Protein AF-A0A2N4U372-F1 (afdb_monomer_lite)

pLDDT: mean 72.46, std 17.55, range [38.28, 91.06]

Foldseek 3Di:
DFDKWKKFWFQVPDVVTHTDDIDIDGDCVVVVCLVDQDPDPVSVSSVVSVVVVHSDTDMDTDGVVVVVVVVVVVPPDD

Structure (mmCIF, N/CA/C/O backbone):
data_AF-A0A2N4U372-F1
#
_entry.id   AF-A0A2N4U372-F1
#
loop_
_atom_site.group_PDB
_atom_site.id
_atom_site.type_symbol
_atom_site.label_atom_id
_atom_site.label_alt_id
_atom_site.label_comp_id
_atom_site.label_asym_id
_atom_site.label_entity_id
_atom_site.label_seq_id
_atom_site.pdbx_PDB_ins_code
_atom_site.Cartn_x
_atom_site.Cartn_y
_atom_site.Cartn_z
_atom_site.occupancy
_atom_site.B_iso_or_equiv
_atom_site.auth_seq_id
_atom_site.auth_comp_id
_atom_site.auth_asym_id
_atom_site.auth_atom_id
_atom_site.pdbx_PDB_model_num
ATOM 1 N N . MET A 1 1 ? 14.444 7.187 -19.086 1.00 66.12 1 MET A N 1
ATOM 2 C CA . MET A 1 1 ? 14.559 6.655 -17.708 1.00 66.12 1 MET A CA 1
ATOM 3 C C . MET A 1 1 ? 13.371 7.152 -16.895 1.00 66.12 1 MET A C 1
ATOM 5 O O . MET A 1 1 ? 13.121 8.352 -16.905 1.00 66.12 1 MET A O 1
ATOM 9 N N . ASN A 1 2 ? 12.603 6.257 -16.263 1.00 72.81 2 ASN A N 1
ATOM 10 C CA . ASN A 1 2 ? 11.410 6.663 -15.508 1.00 72.81 2 ASN A CA 1
ATOM 11 C C . ASN A 1 2 ? 11.798 7.418 -14.224 1.00 72.81 2 ASN A C 1
ATOM 13 O O . ASN A 1 2 ? 12.739 7.000 -13.546 1.00 72.81 2 ASN A O 1
ATOM 17 N N . PRO A 1 3 ? 11.095 8.513 -13.872 1.00 78.88 3 PRO A N 1
ATOM 18 C CA . PRO A 1 3 ? 11.382 9.269 -12.661 1.00 78.88 3 PRO A CA 1
ATOM 19 C C . PRO A 1 3 ? 11.080 8.437 -11.413 1.00 78.88 3 PRO A C 1
ATOM 21 O O . PRO A 1 3 ? 10.091 7.703 -11.364 1.00 78.88 3 PRO A O 1
ATOM 24 N N . TYR A 1 4 ? 11.927 8.583 -10.395 1.00 82.75 4 TYR A N 1
ATOM 25 C CA . TYR A 1 4 ? 11.679 8.000 -9.083 1.00 82.75 4 TYR A CA 1
ATOM 26 C C . TYR A 1 4 ? 10.646 8.821 -8.310 1.00 82.75 4 TYR A C 1
ATOM 28 O O . TYR A 1 4 ? 10.667 10.052 -8.344 1.00 82.75 4 TYR A O 1
ATOM 36 N N . TYR A 1 5 ? 9.796 8.135 -7.555 1.00 79.38 5 TYR A N 1
ATOM 37 C CA . TYR A 1 5 ? 8.886 8.733 -6.584 1.00 79.38 5 TYR A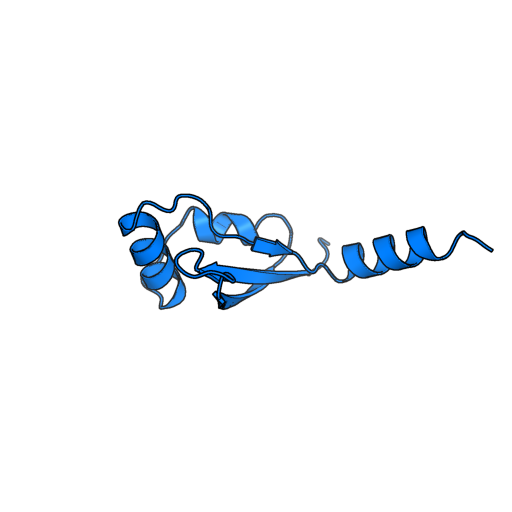 CA 1
ATOM 38 C C . TYR A 1 5 ? 8.947 7.988 -5.251 1.00 79.38 5 TYR A C 1
ATOM 40 O O . TYR A 1 5 ? 9.403 6.842 -5.178 1.00 79.38 5 TYR A O 1
ATOM 48 N N . ILE A 1 6 ? 8.481 8.662 -4.200 1.00 83.00 6 ILE A N 1
ATOM 49 C CA . ILE A 1 6 ? 8.264 8.085 -2.876 1.00 83.0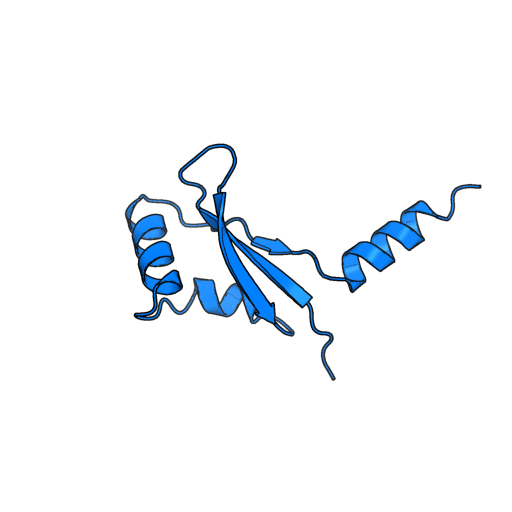0 6 ILE A CA 1
ATOM 50 C C . ILE A 1 6 ? 6.761 7.901 -2.680 1.00 83.00 6 ILE A C 1
ATOM 52 O O . ILE A 1 6 ? 5.962 8.757 -3.064 1.00 83.00 6 ILE A O 1
ATOM 56 N N . TYR A 1 7 ? 6.378 6.776 -2.092 1.00 82.50 7 TYR A N 1
ATOM 57 C CA . TYR A 1 7 ? 4.990 6.458 -1.781 1.00 82.50 7 TYR A CA 1
ATOM 58 C C . TYR A 1 7 ? 4.885 5.861 -0.382 1.00 82.50 7 TYR A C 1
ATOM 60 O O . TYR A 1 7 ? 5.838 5.261 0.122 1.00 82.50 7 TYR A O 1
ATOM 68 N N . ALA A 1 8 ? 3.710 6.005 0.227 1.00 86.56 8 ALA A N 1
ATOM 69 C CA . ALA A 1 8 ? 3.377 5.351 1.485 1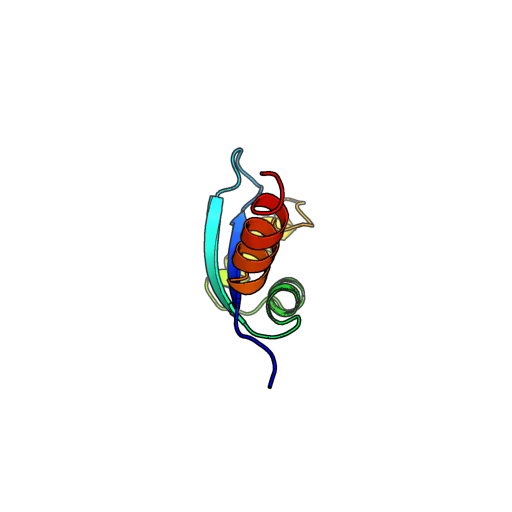.00 86.56 8 ALA A CA 1
ATOM 70 C C . ALA A 1 8 ? 2.132 4.473 1.327 1.00 86.56 8 ALA A C 1
ATOM 72 O O . ALA A 1 8 ? 1.143 4.910 0.733 1.00 86.56 8 ALA A O 1
ATOM 73 N N . LEU A 1 9 ? 2.180 3.261 1.885 1.00 85.75 9 LEU A N 1
ATOM 74 C CA . LEU A 1 9 ? 1.000 2.419 2.089 1.00 85.75 9 LEU A CA 1
ATOM 75 C C . LEU A 1 9 ? 0.428 2.711 3.475 1.00 85.75 9 LEU A C 1
ATOM 77 O O . LEU A 1 9 ? 1.175 2.790 4.459 1.00 85.75 9 LEU A O 1
ATOM 81 N N . LYS A 1 10 ? -0.893 2.880 3.542 1.00 88.25 10 LYS A N 1
ATOM 82 C CA . LYS A 1 10 ? -1.619 3.190 4.773 1.00 88.25 10 LYS A CA 1
ATOM 83 C C . LYS A 1 10 ? -2.628 2.105 5.104 1.00 88.25 10 LYS A C 1
ATOM 85 O O . LYS A 1 10 ? -3.256 1.540 4.212 1.00 88.25 10 LYS A O 1
ATOM 90 N N . ASP A 1 11 ? -2.773 1.853 6.394 1.00 89.50 11 ASP A N 1
ATOM 91 C CA . ASP A 1 11 ? -3.754 0.957 6.977 1.00 89.50 11 ASP A CA 1
ATOM 92 C C . ASP A 1 11 ? -5.068 1.727 7.187 1.00 89.50 11 ASP A C 1
ATOM 94 O O . ASP A 1 11 ? -5.087 2.672 7.983 1.00 89.50 11 ASP A O 1
ATOM 98 N N . PRO A 1 12 ? -6.145 1.388 6.455 1.00 89.12 12 PRO A N 1
ATOM 99 C CA . PRO A 1 12 ? -7.414 2.106 6.518 1.00 89.12 12 PRO A CA 1
ATOM 100 C C . PRO A 1 12 ? -8.304 1.671 7.692 1.00 89.12 12 PRO A C 1
ATOM 102 O O . PRO A 1 12 ? -9.393 2.216 7.843 1.00 89.12 12 PRO A O 1
ATOM 105 N N . ARG A 1 13 ? -7.878 0.702 8.519 1.00 87.56 13 ARG A N 1
ATOM 106 C CA . ARG A 1 13 ? -8.684 0.183 9.642 1.00 87.56 1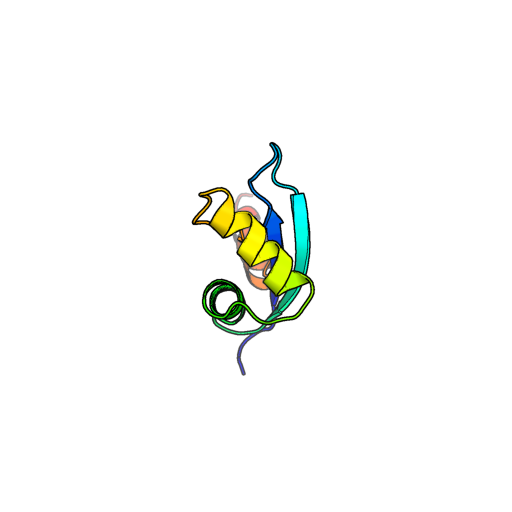3 ARG A CA 1
ATOM 107 C C . ARG A 1 13 ? -8.902 1.201 10.765 1.00 87.56 13 ARG A C 1
ATOM 109 O O . ARG A 1 13 ? -9.740 0.987 11.634 1.00 87.56 13 ARG A O 1
ATOM 116 N N . THR A 1 14 ? -8.152 2.299 10.765 1.00 85.88 14 THR A N 1
ATOM 117 C CA . THR A 1 14 ? -8.286 3.406 11.719 1.00 85.88 14 THR A CA 1
ATOM 118 C C . THR A 1 14 ? -8.518 4.721 10.985 1.00 85.88 14 THR A C 1
ATOM 120 O O . THR A 1 14 ? -8.065 4.899 9.855 1.00 85.88 14 THR A O 1
ATOM 123 N N . THR A 1 15 ? -9.178 5.672 11.650 1.00 86.56 15 THR A N 1
ATOM 124 C CA . THR A 1 15 ? -9.365 7.038 11.139 1.00 86.56 15 THR A CA 1
ATOM 125 C C . THR A 1 15 ? -8.611 8.025 12.038 1.00 86.56 15 THR A C 1
ATOM 127 O O . THR A 1 15 ? -8.960 8.124 13.213 1.00 86.56 15 THR A O 1
ATOM 130 N N . PRO A 1 16 ? -7.589 8.748 11.536 1.00 87.06 16 PRO A N 1
ATOM 131 C CA . PRO A 1 16 ? -7.064 8.722 10.166 1.00 87.06 16 PRO A CA 1
ATOM 132 C C . PRO A 1 16 ? -6.285 7.433 9.836 1.00 87.06 16 PRO A C 1
ATOM 134 O O . PRO A 1 16 ? -5.752 6.765 10.723 1.00 87.06 16 PRO A O 1
ATOM 137 N N . ALA A 1 17 ? -6.188 7.106 8.542 1.00 88.06 17 ALA A N 1
ATOM 138 C CA . ALA A 1 17 ? -5.440 5.940 8.067 1.00 88.06 17 ALA A CA 1
ATOM 139 C C . ALA A 1 17 ? -3.940 6.065 8.387 1.00 88.06 17 ALA A C 1
ATOM 141 O O . ALA A 1 17 ? -3.309 7.085 8.080 1.00 88.06 17 ALA A O 1
ATOM 142 N N . VAL A 1 18 ? -3.357 5.011 8.960 1.00 88.50 18 VAL A N 1
ATOM 143 C CA . VAL A 1 18 ? -2.000 5.039 9.530 1.00 88.50 18 VAL A CA 1
ATOM 144 C C . VAL A 1 18 ? -0.976 4.493 8.530 1.00 88.50 18 VAL A C 1
ATOM 146 O O . VAL A 1 18 ? -1.126 3.361 8.068 1.00 88.50 18 VAL A O 1
ATOM 149 N N . PRO A 1 19 ? 0.086 5.241 8.173 1.00 89.38 19 PRO A N 1
ATOM 150 C CA . PRO A 1 19 ? 1.163 4.715 7.336 1.00 89.38 19 PRO A CA 1
ATOM 151 C C . PRO A 1 19 ? 1.877 3.534 8.002 1.00 89.38 19 PRO A C 1
ATOM 153 O O . PRO A 1 19 ? 2.251 3.619 9.168 1.00 89.38 19 PRO A O 1
ATOM 156 N N . PHE A 1 20 ? 2.126 2.459 7.253 1.00 88.50 20 PHE A N 1
ATOM 157 C CA . PHE A 1 20 ? 2.878 1.293 7.750 1.00 88.50 20 PHE A CA 1
ATOM 158 C C . PHE A 1 20 ? 4.073 0.908 6.868 1.00 88.50 20 PHE A C 1
ATOM 160 O O . PHE A 1 20 ? 4.900 0.087 7.263 1.00 88.50 20 PHE A O 1
ATOM 167 N N . TYR A 1 21 ? 4.177 1.482 5.668 1.00 89.00 21 TYR A N 1
ATOM 168 C CA . TYR A 1 21 ? 5.286 1.242 4.752 1.00 89.00 21 TYR A CA 1
ATOM 169 C C . TYR A 1 21 ? 5.564 2.487 3.914 1.00 89.00 21 TYR A C 1
ATOM 171 O O . TYR A 1 21 ? 4.631 3.108 3.408 1.00 89.00 21 TYR A O 1
ATOM 179 N N . VAL A 1 22 ? 6.844 2.817 3.737 1.00 88.31 22 VAL A N 1
ATOM 180 C CA . VAL A 1 22 ? 7.321 3.859 2.821 1.00 88.31 22 VAL A CA 1
ATOM 181 C C . VAL A 1 22 ? 8.291 3.214 1.842 1.00 88.31 22 VAL A C 1
ATOM 183 O O . VAL A 1 22 ? 9.213 2.508 2.250 1.00 88.31 22 VAL A O 1
ATOM 186 N N . GLY A 1 23 ? 8.075 3.444 0.550 1.00 84.50 23 GLY A N 1
ATOM 187 C CA . GLY A 1 23 ? 8.875 2.862 -0.519 1.00 84.50 23 GLY A CA 1
ATOM 188 C C . GLY A 1 23 ? 9.295 3.889 -1.563 1.00 84.50 23 GLY A C 1
ATOM 189 O O . GLY A 1 23 ? 8.698 4.958 -1.696 1.00 84.50 23 GLY A O 1
ATOM 190 N N . LYS A 1 24 ? 10.326 3.535 -2.333 1.00 85.56 24 LYS A N 1
ATOM 191 C CA . LYS A 1 24 ? 10.754 4.241 -3.546 1.00 85.56 24 LYS A CA 1
ATOM 192 C C . LYS A 1 24 ? 10.400 3.390 -4.758 1.00 85.56 24 LYS A C 1
ATOM 194 O O . LYS A 1 24 ? 10.614 2.177 -4.742 1.00 85.56 24 LYS A O 1
ATOM 199 N N . GLY A 1 25 ? 9.855 4.003 -5.800 1.00 83.50 25 GLY A N 1
ATOM 200 C CA . GLY A 1 25 ? 9.442 3.291 -7.005 1.00 83.50 25 GLY A CA 1
ATOM 201 C C . GLY A 1 25 ? 9.593 4.113 -8.272 1.00 83.50 25 GLY A C 1
ATOM 202 O O . GLY A 1 25 ? 9.892 5.304 -8.232 1.00 83.50 25 GLY A O 1
ATOM 203 N N . THR A 1 26 ? 9.399 3.438 -9.398 1.00 82.19 26 THR A N 1
ATOM 204 C CA . THR A 1 26 ? 9.219 4.015 -10.732 1.00 82.19 26 THR A CA 1
ATOM 205 C C . THR A 1 26 ? 7.987 3.351 -11.357 1.00 82.19 26 THR A C 1
ATOM 207 O O . THR A 1 26 ? 7.613 2.244 -10.958 1.00 82.19 26 THR A O 1
ATOM 210 N N . GLY A 1 27 ? 7.319 4.023 -12.300 1.00 82.00 27 GLY A N 1
ATOM 211 C CA . GLY A 1 27 ? 6.113 3.484 -12.948 1.00 82.00 27 GLY A CA 1
ATOM 212 C C . GLY A 1 27 ? 5.028 3.058 -11.947 1.00 82.00 27 GLY A C 1
ATOM 213 O O . GLY A 1 27 ? 4.727 3.796 -11.013 1.00 82.00 27 GLY A O 1
ATOM 214 N N . VAL A 1 28 ? 4.486 1.847 -12.105 1.00 75.88 28 VAL A N 1
ATOM 215 C CA . VAL A 1 28 ? 3.360 1.305 -11.312 1.00 75.88 28 VAL A CA 1
ATOM 216 C C . VAL A 1 28 ? 3.782 0.450 -10.108 1.00 75.88 28 VAL A C 1
ATOM 218 O O . VAL A 1 28 ? 2.947 -0.217 -9.506 1.00 75.88 28 VAL A O 1
ATOM 221 N N . ARG A 1 29 ? 5.064 0.472 -9.711 1.00 77.31 29 ARG A N 1
ATOM 222 C CA . ARG A 1 29 ? 5.598 -0.363 -8.611 1.00 77.31 29 ARG A CA 1
ATOM 223 C C . ARG A 1 29 ? 4.826 -0.207 -7.292 1.00 77.31 29 ARG A C 1
ATOM 225 O O . ARG A 1 29 ? 4.700 -1.151 -6.517 1.00 77.31 29 ARG A O 1
ATOM 232 N N . ALA A 1 30 ? 4.299 0.990 -7.052 1.00 71.38 30 ALA A N 1
ATOM 233 C CA . ALA A 1 30 ? 3.368 1.305 -5.977 1.00 71.38 30 ALA A CA 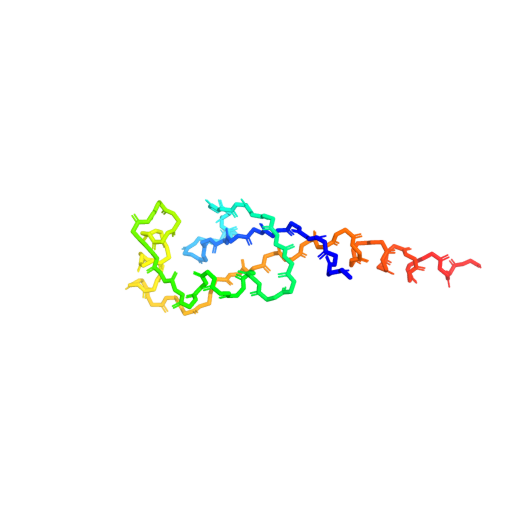1
ATOM 234 C C . ALA A 1 30 ? 2.136 0.371 -5.925 1.00 71.38 30 ALA A C 1
ATOM 236 O O . ALA A 1 30 ? 1.776 -0.077 -4.836 1.00 71.38 30 ALA A O 1
ATOM 237 N N . TRP A 1 31 ? 1.535 0.068 -7.081 1.00 72.00 31 TRP A N 1
ATOM 238 C CA . TRP A 1 31 ? 0.377 -0.821 -7.243 1.00 72.00 31 TRP A CA 1
ATOM 239 C C . TRP A 1 31 ? 0.772 -2.299 -7.242 1.00 72.00 31 TRP A C 1
ATOM 241 O O . TRP A 1 31 ? 0.044 -3.136 -6.726 1.00 72.00 31 TRP A O 1
ATOM 251 N N . GLU A 1 32 ? 1.942 -2.660 -7.769 1.00 77.81 32 GLU A N 1
ATOM 252 C CA . GLU A 1 32 ? 2.361 -4.070 -7.816 1.00 77.81 32 GLU A CA 1
ATOM 253 C C . GLU A 1 32 ? 2.449 -4.712 -6.423 1.00 77.81 32 GLU A C 1
ATOM 255 O O . GLU A 1 32 ? 2.150 -5.896 -6.260 1.00 77.81 32 GLU A O 1
ATOM 260 N N . HIS A 1 33 ? 2.811 -3.927 -5.402 1.00 70.94 33 HIS A N 1
ATOM 261 C CA . HIS A 1 33 ? 2.846 -4.397 -4.017 1.00 70.94 33 HIS A CA 1
ATOM 262 C C . HIS A 1 33 ? 1.470 -4.716 -3.432 1.00 70.94 33 HIS A C 1
ATOM 264 O O . HIS A 1 33 ? 1.401 -5.519 -2.505 1.00 70.94 33 HIS A O 1
ATOM 270 N N . THR A 1 34 ? 0.393 -4.114 -3.940 1.00 66.81 34 THR A N 1
ATOM 271 C CA . THR A 1 34 ? -0.962 -4.419 -3.463 1.00 66.81 34 THR A CA 1
ATOM 272 C C . THR A 1 34 ? -1.504 -5.703 -4.091 1.00 66.81 34 THR A C 1
ATOM 274 O O . THR A 1 34 ? -2.295 -6.401 -3.464 1.00 66.81 34 THR A O 1
ATOM 277 N N . LEU A 1 35 ? -1.021 -6.055 -5.288 1.00 70.81 35 LEU A N 1
ATOM 278 C CA . LEU A 1 35 ? -1.420 -7.256 -6.026 1.00 70.81 35 LEU A CA 1
ATOM 279 C C . LEU A 1 35 ? -0.646 -8.510 -5.602 1.00 70.81 35 LEU A C 1
ATOM 281 O O . LEU A 1 35 ? -1.201 -9.606 -5.587 1.00 70.81 35 LEU A O 1
ATOM 285 N N . LYS A 1 36 ? 0.643 -8.369 -5.274 1.00 72.56 36 LYS A N 1
ATOM 286 C CA . LYS A 1 36 ? 1.515 -9.487 -4.884 1.00 72.56 36 LYS A CA 1
ATOM 287 C C . LYS A 1 36 ? 1.872 -9.384 -3.409 1.00 72.56 36 LYS A C 1
ATOM 289 O O . LYS A 1 36 ? 2.904 -8.822 -3.040 1.00 72.56 36 LYS A O 1
ATOM 294 N N . VAL A 1 37 ? 1.005 -9.945 -2.573 1.00 75.25 37 VAL A N 1
ATOM 295 C CA . VAL A 1 37 ? 1.257 -10.080 -1.139 1.00 75.25 37 VAL A CA 1
ATOM 296 C C . VAL A 1 37 ? 2.382 -11.098 -0.932 1.00 75.25 37 VAL A C 1
ATOM 298 O O . VAL A 1 37 ? 2.254 -12.260 -1.306 1.00 75.25 37 VAL A O 1
ATOM 301 N N . ASP A 1 38 ? 3.502 -10.647 -0.371 1.00 81.94 38 ASP A N 1
ATOM 302 C CA . ASP A 1 38 ? 4.672 -11.479 -0.072 1.00 81.94 38 ASP A CA 1
ATOM 303 C C . ASP A 1 38 ? 4.731 -11.861 1.425 1.00 81.94 38 ASP A C 1
ATOM 305 O O . ASP A 1 38 ? 3.931 -11.408 2.244 1.00 81.94 38 ASP A O 1
ATOM 309 N N . SER A 1 39 ? 5.685 -12.708 1.821 1.00 87.75 39 SER A N 1
ATOM 310 C CA . SER A 1 39 ? 5.850 -13.146 3.220 1.00 87.75 39 SER A CA 1
ATOM 311 C C . SER A 1 39 ? 6.545 -12.111 4.118 1.00 87.75 39 SER A C 1
ATOM 313 O O . SER A 1 39 ? 6.818 -12.378 5.295 1.00 87.75 39 SER A O 1
ATOM 315 N N . THR A 1 40 ? 6.843 -10.919 3.593 1.00 89.62 40 THR A N 1
ATOM 316 C CA . THR A 1 40 ? 7.537 -9.872 4.345 1.00 89.62 40 THR A CA 1
ATOM 317 C C . THR A 1 40 ? 6.590 -9.171 5.324 1.00 89.62 40 THR A C 1
ATOM 319 O O . THR A 1 40 ? 5.372 -9.346 5.295 1.00 89.62 40 THR A O 1
ATOM 322 N N . ARG A 1 41 ? 7.138 -8.320 6.202 1.00 88.25 41 ARG A N 1
ATOM 323 C CA . ARG A 1 41 ? 6.341 -7.560 7.181 1.00 88.25 41 ARG A CA 1
ATOM 324 C C . ARG A 1 41 ? 5.245 -6.711 6.521 1.00 88.25 41 ARG A C 1
ATOM 326 O O . ARG A 1 41 ? 4.132 -6.677 7.037 1.00 88.25 41 ARG A O 1
ATOM 333 N N . LYS A 1 42 ? 5.535 -6.063 5.381 1.00 87.88 42 LYS A N 1
ATOM 334 C CA . LYS A 1 42 ? 4.516 -5.300 4.634 1.00 87.88 42 LYS A CA 1
ATOM 335 C C . LYS A 1 42 ? 3.442 -6.243 4.080 1.00 87.88 42 LYS A C 1
ATOM 337 O O . LYS A 1 42 ? 2.271 -5.929 4.211 1.00 87.88 42 LYS A O 1
ATOM 342 N N . GLY A 1 43 ? 3.816 -7.403 3.529 1.00 87.44 43 GLY A N 1
ATOM 343 C CA . GLY A 1 43 ? 2.869 -8.342 2.930 1.00 87.44 43 GLY A CA 1
ATOM 344 C C . GLY A 1 43 ? 1.927 -8.948 3.967 1.00 87.44 43 GLY A C 1
ATOM 345 O O . GLY A 1 43 ? 0.715 -8.921 3.784 1.00 87.44 43 GLY A O 1
ATOM 346 N N . LYS A 1 44 ? 2.447 -9.343 5.135 1.00 91.06 44 LYS A N 1
ATOM 347 C CA . LYS A 1 44 ? 1.612 -9.765 6.275 1.00 91.06 44 LYS A CA 1
ATOM 348 C C . LYS A 1 44 ? 0.601 -8.688 6.682 1.00 91.06 44 LYS A C 1
ATOM 350 O O . LYS A 1 44 ? -0.574 -8.992 6.853 1.00 91.06 44 LYS A O 1
ATOM 355 N N . ARG A 1 45 ? 1.028 -7.421 6.751 1.00 89.75 45 ARG A N 1
ATOM 356 C CA . ARG A 1 45 ? 0.134 -6.296 7.066 1.00 89.75 45 ARG A CA 1
ATOM 357 C C . ARG A 1 45 ? -0.956 -6.097 6.009 1.00 89.75 45 ARG A C 1
ATOM 359 O O . ARG A 1 45 ? -2.096 -5.826 6.364 1.00 89.75 45 ARG A O 1
ATOM 366 N N . ILE A 1 46 ? -0.624 -6.262 4.730 1.00 87.00 46 ILE A N 1
ATOM 367 C CA . ILE A 1 46 ? -1.593 -6.214 3.625 1.00 87.00 46 ILE A CA 1
ATOM 368 C C . ILE A 1 46 ? -2.615 -7.351 3.754 1.00 87.00 46 ILE A C 1
ATOM 370 O O . ILE A 1 46 ? -3.813 -7.107 3.634 1.00 87.00 46 ILE A O 1
ATOM 374 N N . ALA A 1 47 ? -2.161 -8.569 4.063 1.00 87.62 47 ALA A N 1
ATOM 375 C CA . ALA A 1 47 ? -3.041 -9.715 4.282 1.00 87.62 47 ALA A CA 1
ATOM 376 C C . ALA A 1 47 ? -4.020 -9.481 5.447 1.00 87.62 47 ALA A C 1
ATOM 378 O O . ALA A 1 47 ? -5.204 -9.765 5.303 1.00 87.62 47 ALA A O 1
ATOM 379 N N . GLU A 1 48 ? -3.558 -8.912 6.567 1.00 90.44 48 GLU A N 1
ATOM 380 C CA . GLU A 1 48 ? -4.423 -8.532 7.697 1.00 90.44 48 GLU A CA 1
ATOM 381 C C . GLU A 1 48 ? -5.502 -7.514 7.294 1.00 90.44 48 GLU A C 1
ATOM 383 O O . GLU A 1 48 ? -6.644 -7.611 7.737 1.00 90.44 48 GLU A O 1
ATOM 388 N N . ILE A 1 49 ? -5.140 -6.525 6.470 1.00 87.12 49 ILE A N 1
ATOM 389 C CA . ILE A 1 49 ? -6.064 -5.490 5.985 1.00 87.12 49 ILE A CA 1
ATOM 390 C C . ILE A 1 49 ? -7.123 -6.114 5.064 1.00 87.12 49 ILE A C 1
ATOM 392 O O . ILE A 1 49 ? -8.311 -5.843 5.238 1.00 87.12 49 ILE A O 1
ATOM 396 N N . HIS A 1 50 ? -6.713 -6.994 4.144 1.00 86.44 50 HIS A N 1
ATOM 397 C CA . HIS A 1 50 ? -7.637 -7.726 3.272 1.00 86.44 50 HIS A CA 1
ATOM 398 C C . HIS A 1 50 ? -8.570 -8.648 4.070 1.00 86.44 50 HIS A C 1
ATOM 400 O O . HIS A 1 50 ? -9.772 -8.666 3.818 1.00 86.44 50 HIS A O 1
ATOM 406 N N . ALA A 1 51 ? -8.042 -9.370 5.064 1.00 88.62 51 ALA A N 1
ATOM 407 C CA . ALA A 1 51 ? -8.832 -10.240 5.937 1.00 88.62 51 ALA A CA 1
ATOM 408 C C . ALA A 1 51 ? -9.872 -9.465 6.767 1.00 88.62 51 ALA A C 1
ATOM 410 O O . ALA A 1 51 ? -10.925 -10.005 7.088 1.00 88.62 51 ALA A O 1
ATOM 411 N N . ALA A 1 52 ? -9.610 -8.190 7.070 1.00 88.75 52 ALA A N 1
ATOM 412 C CA . ALA A 1 52 ? -10.557 -7.289 7.726 1.00 88.75 52 ALA A CA 1
ATOM 413 C C . ALA A 1 52 ? -11.620 -6.698 6.771 1.00 88.75 52 ALA A C 1
ATOM 415 O O . ALA A 1 52 ? -12.385 -5.828 7.177 1.00 88.75 52 ALA A O 1
ATOM 416 N N . GLY A 1 53 ? -11.672 -7.136 5.506 1.00 86.06 53 GLY A N 1
ATOM 417 C CA . GLY A 1 53 ? -12.665 -6.693 4.520 1.00 86.06 53 GLY A CA 1
ATOM 418 C C . GLY A 1 53 ? -12.313 -5.390 3.796 1.00 86.06 53 GLY A C 1
ATOM 419 O O . GLY A 1 53 ? -13.133 -4.866 3.044 1.00 86.06 53 GLY A O 1
ATOM 420 N N . HIS A 1 54 ? -11.100 -4.861 3.979 1.00 81.00 54 HIS A N 1
ATOM 421 C CA . HIS A 1 54 ? -10.647 -3.665 3.272 1.00 81.00 54 HIS A CA 1
ATOM 422 C C . HIS A 1 54 ? -9.906 -4.049 1.987 1.00 81.00 54 HIS A C 1
ATOM 424 O O . HIS A 1 54 ? -8.813 -4.605 2.024 1.00 81.00 54 HIS A O 1
ATOM 430 N N . SER A 1 55 ? -10.488 -3.709 0.838 1.00 62.16 55 SER A N 1
ATOM 431 C CA . SER A 1 55 ? -9.943 -3.996 -0.499 1.00 62.16 55 SER A CA 1
ATOM 432 C C . SER A 1 55 ? -9.043 -2.886 -1.063 1.00 62.16 55 SER A C 1
ATOM 434 O O . SER A 1 55 ? -8.326 -3.110 -2.036 1.00 62.16 55 SER A O 1
ATOM 436 N N . GLY A 1 56 ? -9.048 -1.692 -0.457 1.00 58.53 56 GLY A N 1
ATOM 437 C CA . GLY A 1 56 ? -8.264 -0.538 -0.903 1.00 58.53 56 GLY A CA 1
ATOM 438 C C . GLY A 1 56 ? -7.301 -0.034 0.168 1.00 58.53 56 GLY A C 1
ATOM 439 O O . GLY A 1 56 ? -7.725 0.492 1.194 1.00 58.53 56 GLY A O 1
ATOM 440 N N . MET A 1 57 ? -5.995 -0.135 -0.081 1.00 64.25 57 MET A N 1
ATOM 441 C CA . MET A 1 57 ? -5.003 0.633 0.673 1.00 64.25 57 MET A CA 1
ATOM 442 C C . MET A 1 57 ? -4.962 2.060 0.130 1.00 64.25 57 MET A C 1
ATOM 444 O O . MET A 1 57 ? -4.743 2.264 -1.062 1.00 64.25 57 MET A O 1
ATOM 448 N N . ALA A 1 58 ? -5.125 3.058 0.999 1.00 54.31 58 ALA A N 1
ATOM 449 C CA . ALA A 1 58 ? -4.911 4.446 0.609 1.00 54.31 58 ALA A CA 1
ATOM 450 C C . ALA A 1 58 ? -3.415 4.662 0.323 1.00 54.31 58 ALA A C 1
ATOM 452 O O . ALA A 1 58 ? -2.589 4.691 1.240 1.00 54.31 58 ALA A O 1
ATOM 453 N N . GLN A 1 59 ? -3.062 4.802 -0.952 1.00 54.41 59 GLN A N 1
ATOM 454 C CA . GLN A 1 59 ? -1.707 5.122 -1.377 1.00 54.41 59 GLN A CA 1
ATOM 455 C C . GLN A 1 59 ? -1.542 6.638 -1.409 1.00 54.41 59 GLN A C 1
ATOM 457 O O . GLN A 1 59 ? -2.157 7.326 -2.219 1.00 54.41 59 GLN A O 1
ATOM 462 N N . LEU A 1 60 ? -0.720 7.179 -0.509 1.00 50.22 60 LEU A N 1
ATOM 463 C CA . LEU A 1 60 ? -0.331 8.581 -0.621 1.00 50.22 60 LEU A CA 1
ATOM 464 C C . LEU A 1 60 ? 0.813 8.657 -1.629 1.00 50.22 60 LEU A C 1
ATOM 466 O O . LEU A 1 60 ? 1.961 8.338 -1.307 1.00 50.22 60 LEU A O 1
ATOM 470 N N . GLU A 1 61 ? 0.488 9.062 -2.851 1.00 53.84 61 GLU A N 1
ATOM 471 C CA . GLU A 1 61 ? 1.482 9.429 -3.845 1.00 53.84 61 GLU A CA 1
ATOM 472 C C . GLU A 1 61 ? 2.011 10.825 -3.504 1.00 53.84 61 GLU A C 1
ATOM 474 O O . GLU A 1 61 ? 1.297 11.824 -3.582 1.00 53.84 61 GLU A O 1
ATOM 479 N N . ARG A 1 62 ? 3.283 10.912 -3.114 1.00 48.59 62 ARG A N 1
ATOM 480 C CA . ARG A 1 62 ? 3.996 12.190 -3.091 1.00 48.59 62 ARG A CA 1
ATOM 481 C C . ARG A 1 62 ? 5.184 12.071 -4.030 1.00 48.59 62 ARG A C 1
ATOM 483 O O . ARG A 1 62 ? 6.341 11.993 -3.631 1.00 48.59 62 ARG A O 1
ATOM 490 N N . SER A 1 63 ? 4.878 12.016 -5.322 1.00 44.22 63 SER A N 1
ATOM 491 C CA . SER A 1 63 ? 5.880 12.231 -6.357 1.00 44.22 63 SER A CA 1
ATOM 492 C C . SER A 1 63 ? 6.439 13.654 -6.193 1.00 44.22 63 SER A C 1
ATOM 494 O O . SER A 1 63 ? 5.686 14.630 -6.140 1.00 44.22 63 SER A O 1
ATOM 496 N N . MET A 1 64 ? 7.771 13.784 -6.110 1.00 46.72 64 MET A N 1
ATOM 497 C CA . MET A 1 64 ? 8.447 15.090 -6.143 1.00 46.72 64 MET A CA 1
ATOM 498 C C . MET A 1 64 ? 8.101 15.872 -7.422 1.00 46.72 64 MET A C 1
ATOM 500 O O . MET A 1 64 ? 8.121 17.097 -7.400 1.00 46.72 64 MET A O 1
ATOM 504 N N . LYS A 1 65 ? 7.704 15.192 -8.511 1.00 44.78 65 LYS A N 1
ATOM 505 C CA . LYS A 1 65 ? 7.223 15.843 -9.738 1.00 44.78 65 LYS A CA 1
ATOM 506 C C . LYS A 1 65 ? 5.793 16.362 -9.620 1.00 44.78 65 LYS A C 1
ATOM 508 O O . LYS A 1 65 ? 5.515 17.424 -10.157 1.00 44.78 65 LYS A O 1
ATOM 513 N N . THR A 1 66 ? 4.906 15.678 -8.900 1.00 46.12 66 THR A N 1
ATOM 514 C CA . THR A 1 66 ? 3.518 16.127 -8.706 1.00 46.12 66 THR A CA 1
ATOM 515 C C . THR A 1 66 ? 3.486 17.290 -7.721 1.00 46.12 66 THR A C 1
ATOM 517 O O . THR A 1 66 ? 2.777 18.256 -7.948 1.00 46.12 66 THR A O 1
ATOM 520 N N . PHE A 1 67 ? 4.344 17.284 -6.694 1.00 42.88 67 PHE A N 1
ATOM 521 C CA . PHE A 1 67 ? 4.521 18.450 -5.825 1.00 42.88 67 PHE A CA 1
ATOM 522 C C . PHE A 1 67 ? 5.083 19.661 -6.592 1.00 42.88 67 PHE A C 1
ATOM 524 O O . PHE A 1 67 ? 4.553 20.757 -6.455 1.00 42.88 67 PHE A O 1
ATOM 531 N N . GLN A 1 68 ? 6.090 19.475 -7.455 1.00 39.75 68 GLN A N 1
ATOM 532 C CA . GLN A 1 68 ? 6.667 20.572 -8.242 1.00 39.75 68 GLN A CA 1
ATOM 533 C C . GLN A 1 68 ? 5.720 21.075 -9.351 1.00 39.75 68 GLN A C 1
ATOM 535 O O . GLN A 1 68 ? 5.630 22.280 -9.564 1.00 39.75 68 GLN A O 1
ATOM 540 N N . ALA A 1 69 ? 4.965 20.189 -10.010 1.00 42.22 69 ALA A N 1
ATOM 541 C CA . ALA A 1 69 ? 3.944 20.559 -10.994 1.00 42.22 69 ALA A CA 1
ATOM 542 C C . ALA A 1 69 ? 2.755 21.292 -10.349 1.00 42.22 69 ALA A C 1
ATOM 544 O O . ALA A 1 69 ? 2.307 22.302 -10.886 1.00 42.22 69 ALA A O 1
ATOM 545 N N . SER A 1 70 ? 2.302 20.859 -9.167 1.00 41.50 70 SER A N 1
ATOM 546 C CA . SER A 1 70 ? 1.266 21.561 -8.399 1.00 41.50 70 SER A CA 1
ATOM 547 C C . SER A 1 70 ? 1.757 22.915 -7.878 1.00 41.50 70 SER A C 1
ATOM 549 O O . SER A 1 70 ? 1.031 23.897 -7.973 1.00 41.50 70 SER A O 1
ATOM 551 N N . MET A 1 71 ? 3.007 23.013 -7.409 1.00 42.53 71 MET A N 1
ATOM 552 C CA . MET A 1 71 ? 3.617 24.288 -7.000 1.00 42.53 71 MET A CA 1
ATOM 553 C C . MET A 1 71 ? 3.813 25.255 -8.182 1.00 42.53 71 MET A C 1
ATOM 555 O O . MET A 1 71 ? 3.600 26.453 -8.020 1.00 42.53 71 MET A O 1
ATOM 559 N N . MET A 1 72 ? 4.156 24.763 -9.380 1.00 45.06 72 MET A N 1
ATOM 560 C CA . MET A 1 72 ? 4.228 25.595 -10.592 1.00 45.06 72 MET A CA 1
ATOM 561 C C . MET A 1 72 ? 2.844 26.030 -11.103 1.00 45.06 72 MET A C 1
ATOM 563 O O . MET A 1 72 ? 2.706 27.151 -11.587 1.00 45.06 72 MET A O 1
ATOM 567 N N . ALA A 1 73 ? 1.815 25.186 -10.976 1.00 47.03 73 ALA A N 1
ATOM 568 C CA . ALA A 1 73 ? 0.439 25.530 -11.345 1.00 47.03 73 ALA A CA 1
ATOM 569 C C . ALA A 1 73 ? -0.190 26.567 -10.392 1.00 47.03 73 ALA A C 1
ATOM 571 O O . ALA A 1 73 ? -0.953 27.422 -10.833 1.00 47.03 73 ALA A O 1
ATOM 572 N N . LEU A 1 74 ? 0.176 26.539 -9.104 1.00 47.22 74 LEU A N 1
ATOM 573 C CA . LEU A 1 74 ? -0.214 27.545 -8.106 1.00 47.22 74 LEU A CA 1
ATOM 574 C C . LEU A 1 74 ? 0.583 28.861 -8.208 1.00 47.22 74 LEU A C 1
ATOM 576 O O . LEU A 1 74 ? 0.140 29.876 -7.680 1.00 47.22 74 LEU A O 1
ATOM 580 N N . GLY A 1 75 ? 1.723 28.869 -8.906 1.00 46.16 75 GLY A N 1
ATOM 581 C CA . GLY A 1 75 ? 2.596 30.038 -9.070 1.00 46.16 75 GLY A CA 1
ATOM 582 C C . GLY A 1 75 ? 2.259 30.980 -10.235 1.00 46.16 75 GLY A C 1
ATOM 583 O O . GLY A 1 75 ? 2.995 31.936 -10.449 1.00 46.16 75 GLY A O 1
ATOM 584 N N . ARG A 1 76 ? 1.179 30.7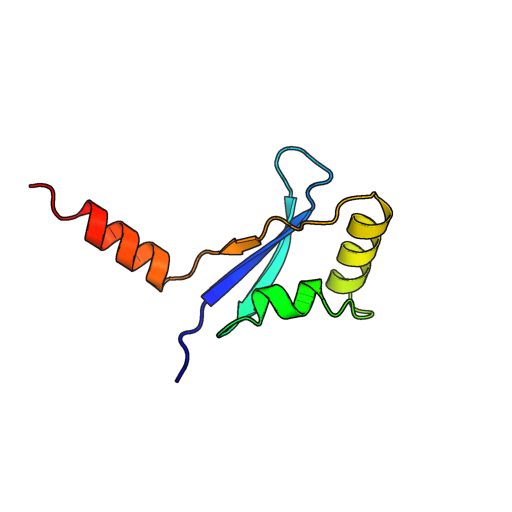47 -11.000 1.00 48.50 76 ARG A N 1
ATOM 585 C CA . ARG A 1 76 ? 0.717 31.638 -12.095 1.00 48.50 76 ARG A CA 1
ATOM 586 C C . ARG A 1 76 ? -0.591 32.367 -11.772 1.00 48.50 76 ARG A C 1
ATOM 588 O O . ARG A 1 76 ? -1.502 32.439 -12.594 1.00 48.50 76 ARG A O 1
ATOM 595 N N . LYS A 1 77 ? -0.688 32.901 -10.560 1.00 44.28 77 LYS A N 1
ATOM 596 C CA . LYS A 1 77 ? -1.613 33.993 -10.238 1.00 44.28 77 LYS A CA 1
ATOM 597 C C . LYS A 1 77 ? -0.860 35.066 -9.463 1.00 44.28 77 LYS A C 1
ATOM 599 O O . LYS A 1 77 ? -1.010 35.150 -8.250 1.00 44.28 77 LYS A O 1
ATOM 604 N N . GLN A 1 78 ? -0.045 35.831 -10.180 1.00 38.28 78 GLN A N 1
ATOM 605 C CA . GLN A 1 78 ? 0.123 37.274 -10.005 1.00 38.28 78 GLN A CA 1
ATOM 606 C C . GLN A 1 78 ? 0.318 37.875 -11.392 1.00 38.28 78 GLN A C 1
ATOM 608 O O . GLN A 1 78 ? 1.034 37.229 -12.193 1.00 38.28 78 GLN A O 1
#

Sequence (78 aa):
MNPYYIYALKDPRTTPAVPFYVGKGTGVRAWEHTLKVDSTRKGKRIAEIHAAGHSGMAQLERSMKTFQASMMALGRKQ

Radius of gyration: 15.05 Å; chains: 1; bounding box: 27×50×29 Å

Organism: NCBI:txid2045210

Secondary structure (DSSP, 8-state):
-PPPEEEEEEETTSSSPEEEEEEEESTTHHHHHHHS--SSHHHHHHHHHHHTT-----EEEE-HHHHHHHHHHHT---